Protein AF-A0A395IJW7-F1 (afdb_monomer)

Solvent-accessible surface area (backbone atoms only — not comparable to full-atom values): 10901 Å² total; per-residue (Å²): 138,70,80,66,69,61,53,56,53,55,54,54,53,54,56,61,69,61,67,78,58,66,81,73,59,63,72,60,63,60,72,78,52,79,84,82,63,87,79,91,79,80,79,95,72,86,78,50,79,64,54,60,50,50,53,50,52,55,47,53,53,50,50,61,56,57,64,75,71,71,77,78,90,80,75,77,58,69,68,56,54,52,52,53,51,50,52,52,49,56,52,49,52,55,53,48,57,54,49,53,53,54,51,51,51,52,51,46,54,55,47,52,57,45,65,72,45,45,65,58,55,50,50,56,51,51,56,52,50,52,54,50,50,55,53,48,46,53,52,40,29,74,76,70,72,48,79,83,72,98,57,100,55,96,68,91,72,82,80,90,73,77,90,72,74,92,72,75,85,81,127

Secondary structure (DSSP, 8-state):
--THHHHHHHHHHHHHHTTSSHHHHHHHHTTT-TTSS-----S-----HHHHHHHHHHHHHHHHHHHTT-----S--HHHHHHHHHHHHHHHHHHHHHHHHHHHHHHHHHHHHHHHHHHHHHHHHHHHHHHHHHHHHHHHHHHHSS---SSSSSS----S-----SS----

Structure (mmCIF, N/CA/C/O backbone):
data_AF-A0A395IJW7-F1
#
_entry.id   AF-A0A395IJW7-F1
#
loop_
_atom_site.group_PDB
_atom_site.id
_atom_site.type_symbol
_atom_site.label_atom_id
_atom_site.label_alt_id
_atom_site.label_comp_id
_atom_site.label_asym_id
_atom_site.label_entity_id
_atom_site.label_seq_id
_atom_site.pdbx_PDB_ins_code
_atom_site.Cartn_x
_atom_site.Cartn_y
_atom_site.Cartn_z
_atom_site.occupancy
_atom_site.B_iso_or_equiv
_atom_site.auth_seq_id
_atom_site.auth_comp_id
_atom_site.auth_asym_id
_atom_site.auth_atom_id
_atom_site.pdbx_PDB_model_num
ATOM 1 N N . MET A 1 1 ? 85.205 -10.542 -16.475 1.00 45.94 1 MET A N 1
ATOM 2 C CA . MET A 1 1 ? 85.639 -10.753 -17.871 1.00 45.94 1 MET A CA 1
ATOM 3 C C . MET A 1 1 ? 84.402 -10.518 -18.720 1.00 45.94 1 MET A C 1
ATOM 5 O O . MET A 1 1 ? 83.557 -11.395 -18.815 1.00 45.94 1 MET A O 1
ATOM 9 N N . GLY A 1 2 ? 84.182 -9.244 -19.054 1.00 40.19 2 GLY A N 1
ATOM 10 C CA . GLY A 1 2 ? 82.883 -8.707 -19.466 1.00 40.19 2 GLY A CA 1
ATOM 11 C C . GLY A 1 2 ? 82.567 -8.953 -20.937 1.00 40.19 2 GLY A C 1
ATOM 12 O O . GLY A 1 2 ? 83.459 -9.260 -21.721 1.00 40.19 2 GLY A O 1
ATOM 13 N N . MET A 1 3 ? 81.282 -8.810 -21.255 1.00 43.09 3 MET A N 1
ATOM 14 C CA . MET A 1 3 ? 80.572 -9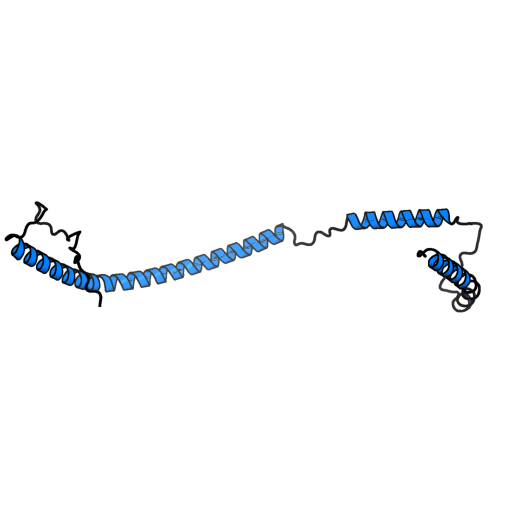.114 -22.504 1.00 43.09 3 MET A CA 1
ATOM 15 C C . MET A 1 3 ? 81.118 -8.496 -23.809 1.00 43.09 3 MET A C 1
ATOM 17 O O . MET A 1 3 ? 80.500 -8.673 -24.845 1.00 43.09 3 MET A O 1
ATOM 21 N N . GLU A 1 4 ? 82.276 -7.840 -23.821 1.00 56.09 4 GLU A N 1
ATOM 22 C CA . GLU A 1 4 ? 82.756 -7.099 -24.999 1.00 56.09 4 GLU A CA 1
ATOM 23 C C . GLU A 1 4 ? 83.453 -7.983 -26.050 1.00 56.09 4 GLU A C 1
ATOM 25 O O . GLU A 1 4 ? 83.425 -7.670 -27.234 1.00 56.09 4 GLU A O 1
ATOM 30 N N . LYS A 1 5 ? 84.015 -9.142 -25.665 1.00 53.66 5 LYS A N 1
ATOM 31 C CA . LYS A 1 5 ? 84.732 -10.024 -26.614 1.00 53.66 5 LYS A CA 1
ATOM 32 C C . LYS A 1 5 ? 83.806 -10.885 -27.489 1.00 53.66 5 LYS A C 1
ATOM 34 O O . LYS A 1 5 ? 84.230 -11.391 -28.523 1.00 53.66 5 LYS A O 1
ATOM 39 N N . TRP A 1 6 ? 82.556 -11.087 -27.071 1.00 48.78 6 TRP A N 1
ATOM 40 C CA . TRP A 1 6 ? 81.591 -11.876 -27.844 1.00 48.78 6 TRP A CA 1
ATOM 41 C C . TRP A 1 6 ? 80.989 -11.069 -28.990 1.00 48.78 6 TRP A C 1
ATOM 43 O O . TRP A 1 6 ? 80.773 -11.624 -30.064 1.00 48.78 6 TRP A O 1
ATOM 53 N N . ASP A 1 7 ? 80.816 -9.764 -28.805 1.00 50.44 7 ASP A N 1
ATOM 54 C CA . ASP A 1 7 ? 80.230 -8.907 -29.831 1.00 50.44 7 ASP A CA 1
ATOM 55 C C . ASP A 1 7 ? 81.183 -8.713 -31.022 1.00 50.44 7 ASP A C 1
ATOM 57 O O . ASP A 1 7 ? 80.739 -8.791 -32.166 1.00 50.44 7 ASP A O 1
ATOM 61 N N . GLU A 1 8 ? 82.500 -8.599 -30.806 1.00 55.16 8 GLU A N 1
ATOM 62 C CA . GLU A 1 8 ? 83.473 -8.504 -31.912 1.00 55.16 8 GLU A CA 1
ATOM 63 C C . GLU A 1 8 ? 83.465 -9.742 -32.827 1.00 55.16 8 GLU A C 1
ATOM 65 O O . GLU A 1 8 ? 83.478 -9.601 -34.048 1.00 55.16 8 GLU A O 1
ATOM 70 N N . ILE A 1 9 ? 83.336 -10.951 -32.267 1.00 59.00 9 ILE A N 1
ATOM 71 C CA . ILE A 1 9 ? 83.298 -12.199 -33.052 1.00 59.00 9 ILE A CA 1
ATOM 72 C C . ILE A 1 9 ? 81.993 -12.306 -33.858 1.00 59.00 9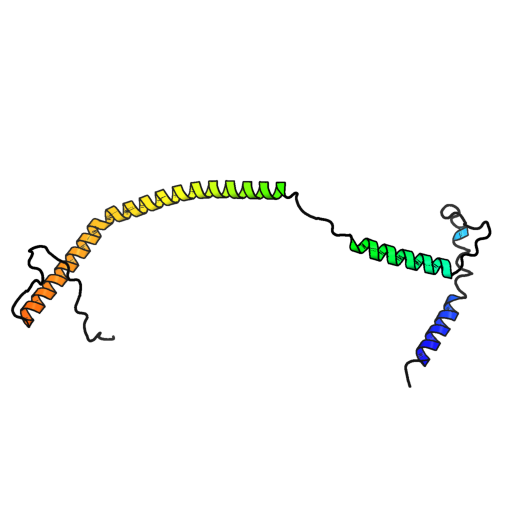 ILE A C 1
ATOM 74 O O . ILE A 1 9 ? 82.009 -12.769 -35.001 1.00 59.00 9 ILE A O 1
ATOM 78 N N . TYR A 1 10 ? 80.861 -11.853 -33.305 1.00 54.00 10 TYR A N 1
ATOM 79 C CA . TYR A 1 10 ? 79.582 -11.848 -34.023 1.00 54.00 10 TYR A CA 1
ATOM 80 C C . TYR A 1 10 ? 79.564 -10.836 -35.175 1.00 54.00 10 TYR A C 1
ATOM 82 O O . TYR A 1 10 ? 79.017 -11.143 -36.237 1.00 54.00 10 TYR A O 1
ATOM 90 N N . TYR A 1 11 ? 80.196 -9.670 -35.020 1.00 49.38 11 TYR A N 1
ATOM 91 C CA . TYR A 1 11 ? 80.284 -8.682 -36.099 1.00 49.38 11 TYR A CA 1
ATOM 92 C C . TYR A 1 11 ? 81.336 -9.040 -37.166 1.00 49.38 11 TYR A C 1
ATOM 94 O O . TYR A 1 11 ? 81.118 -8.768 -38.351 1.00 49.38 11 TYR A O 1
ATOM 102 N N . GLU A 1 12 ? 82.431 -9.717 -36.805 1.00 51.91 12 GLU A N 1
ATOM 103 C CA . GLU A 1 12 ? 83.443 -10.182 -37.768 1.00 51.91 12 GLU A CA 1
ATOM 104 C C . GLU A 1 12 ? 82.942 -11.394 -38.585 1.00 51.91 12 GLU A C 1
ATOM 106 O O . GLU A 1 12 ? 83.092 -11.432 -39.807 1.00 51.91 12 GLU A O 1
ATOM 111 N N . ALA A 1 13 ? 82.211 -12.328 -37.961 1.00 50.44 13 ALA A N 1
ATOM 112 C CA . ALA A 1 13 ? 81.579 -13.450 -38.666 1.00 50.44 13 ALA A CA 1
ATOM 113 C C . ALA A 1 13 ? 80.395 -13.017 -39.559 1.00 50.44 13 ALA A C 1
ATOM 115 O O . ALA A 1 13 ? 80.228 -13.542 -40.664 1.00 50.44 13 ALA A O 1
ATOM 116 N N . ALA A 1 14 ? 79.588 -12.039 -39.123 1.00 51.38 14 ALA A N 1
ATOM 117 C CA . ALA A 1 14 ? 78.459 -11.529 -39.908 1.00 51.38 14 ALA A CA 1
ATOM 118 C C . ALA A 1 14 ? 78.898 -10.672 -41.110 1.00 51.38 14 ALA A C 1
ATOM 120 O O . ALA A 1 14 ? 78.212 -10.656 -42.133 1.00 51.38 14 ALA A O 1
ATOM 121 N N . SER A 1 15 ? 80.045 -9.989 -41.019 1.00 46.41 15 SER A N 1
ATOM 122 C CA . SER A 1 15 ? 80.594 -9.209 -42.137 1.00 46.41 15 SER A CA 1
ATOM 123 C C . SER A 1 15 ? 81.321 -10.072 -43.175 1.00 46.41 15 SER A C 1
ATOM 125 O O . SER A 1 15 ? 81.269 -9.750 -44.362 1.00 46.41 15 SER A O 1
ATOM 127 N N . PHE A 1 16 ? 81.906 -11.209 -42.777 1.00 43.25 16 PHE A N 1
ATOM 128 C CA . PHE A 1 16 ? 82.503 -12.173 -43.710 1.00 43.25 16 PHE A CA 1
ATOM 129 C C . PHE A 1 16 ? 81.444 -12.995 -44.471 1.00 43.25 16 PHE A C 1
ATOM 131 O O . PHE A 1 16 ? 81.564 -13.200 -45.677 1.00 43.25 16 PHE A O 1
ATOM 138 N N . ALA A 1 17 ? 80.347 -13.396 -43.813 1.00 45.62 17 ALA A N 1
ATOM 139 C CA . ALA A 1 17 ? 79.288 -14.197 -44.443 1.00 45.62 17 ALA A CA 1
ATOM 140 C C . ALA A 1 17 ? 78.380 -13.414 -45.418 1.00 45.62 17 ALA A C 1
ATOM 142 O O . ALA A 1 17 ? 77.637 -14.028 -46.189 1.00 45.62 17 ALA A O 1
ATOM 143 N N . TRP A 1 18 ? 78.428 -12.076 -45.411 1.00 41.31 18 TRP A N 1
ATOM 144 C CA . TRP A 1 18 ? 77.542 -11.241 -46.232 1.00 41.31 18 TRP A CA 1
ATOM 145 C C . TRP A 1 18 ? 78.201 -10.635 -47.483 1.00 41.31 18 TRP A C 1
ATOM 147 O O . TRP A 1 18 ? 77.491 -10.090 -48.326 1.00 41.31 18 TRP A O 1
ATOM 157 N N . ASN A 1 19 ? 79.520 -10.768 -47.663 1.00 48.34 19 ASN A N 1
ATOM 158 C CA . ASN A 1 19 ? 80.206 -10.176 -48.820 1.00 48.34 19 ASN A CA 1
ATOM 159 C C . ASN A 1 19 ? 80.393 -11.117 -50.026 1.00 48.34 19 ASN A C 1
ATOM 161 O O . ASN A 1 19 ? 80.472 -10.618 -51.147 1.00 48.34 19 ASN A O 1
ATOM 165 N N . ASP A 1 20 ? 80.351 -12.445 -49.853 1.00 42.88 20 ASP A N 1
ATOM 166 C CA . ASP A 1 20 ? 80.664 -13.380 -50.954 1.00 42.88 20 ASP A CA 1
ATOM 167 C C . ASP A 1 20 ? 79.443 -14.041 -51.628 1.00 42.88 20 ASP A C 1
ATOM 169 O O . ASP A 1 20 ? 79.591 -14.755 -52.618 1.00 42.88 20 ASP A O 1
ATOM 173 N N . THR A 1 21 ? 78.211 -13.791 -51.163 1.00 46.94 21 THR A N 1
ATOM 174 C CA . THR A 1 21 ? 77.002 -14.448 -51.718 1.00 46.94 21 THR A CA 1
ATOM 175 C C . THR A 1 21 ? 76.058 -13.543 -52.514 1.00 46.94 21 THR A C 1
ATOM 177 O O . THR A 1 21 ? 75.181 -14.058 -53.209 1.00 46.94 21 THR A O 1
ATOM 180 N N . GLN A 1 22 ? 76.229 -12.214 -52.504 1.00 43.09 22 GLN A N 1
ATOM 181 C CA . GLN A 1 22 ? 75.316 -11.314 -53.232 1.00 43.09 22 GLN A CA 1
ATOM 182 C C . GLN A 1 22 ? 75.761 -10.916 -54.644 1.00 43.09 22 GLN A C 1
ATOM 184 O O . GLN A 1 22 ? 74.925 -10.465 -55.426 1.00 43.09 22 GLN A O 1
ATOM 189 N N . THR A 1 23 ? 77.015 -11.142 -55.034 1.00 45.34 23 THR A N 1
ATOM 190 C CA . THR A 1 23 ? 77.471 -10.838 -56.404 1.00 45.34 23 THR A CA 1
ATOM 191 C C . THR A 1 23 ? 77.265 -11.993 -57.388 1.00 45.34 23 THR A C 1
ATOM 193 O O . THR A 1 23 ? 77.213 -11.750 -58.590 1.00 45.34 23 THR A O 1
ATOM 196 N N . ALA A 1 24 ? 77.055 -13.229 -56.916 1.00 46.75 24 ALA A N 1
ATOM 197 C CA . ALA A 1 24 ? 76.863 -14.400 -57.783 1.00 46.75 24 ALA A CA 1
ATOM 198 C C . ALA A 1 24 ? 75.392 -14.847 -57.961 1.00 46.75 24 ALA A C 1
ATOM 200 O O . ALA A 1 24 ? 75.092 -15.582 -58.900 1.00 46.75 24 ALA A O 1
ATOM 201 N N . GLY A 1 25 ? 74.464 -14.410 -57.098 1.00 42.12 25 GLY A N 1
ATOM 202 C CA . GLY A 1 25 ? 73.061 -14.868 -57.113 1.00 42.12 25 GLY A CA 1
ATOM 203 C C . GLY A 1 25 ? 72.067 -13.974 -57.867 1.00 42.12 25 GLY A C 1
ATOM 204 O O . GLY A 1 25 ? 70.997 -14.436 -58.262 1.00 42.12 25 GLY A O 1
ATOM 205 N N . PHE A 1 26 ? 72.400 -12.702 -58.099 1.00 42.94 26 PHE A N 1
ATOM 206 C CA . PHE A 1 26 ? 71.486 -11.753 -58.753 1.00 42.94 26 PHE A CA 1
ATOM 207 C C . PHE A 1 26 ? 71.502 -11.824 -60.288 1.00 42.94 26 PHE A C 1
ATOM 209 O O . PHE A 1 26 ? 70.566 -11.351 -60.930 1.00 42.94 26 PHE A O 1
ATOM 216 N N . ASP A 1 27 ? 72.517 -12.459 -60.881 1.00 46.59 27 ASP A N 1
ATOM 217 C CA . ASP A 1 27 ? 72.731 -12.464 -62.337 1.00 46.59 27 ASP A CA 1
ATOM 218 C C . ASP A 1 27 ? 72.090 -13.671 -63.059 1.00 46.59 27 ASP A C 1
ATOM 220 O O . ASP A 1 27 ? 72.070 -13.759 -64.289 1.00 46.59 27 ASP A O 1
ATOM 224 N N . THR A 1 28 ? 71.543 -14.629 -62.299 1.00 50.22 28 THR A N 1
ATOM 225 C CA . THR A 1 28 ? 70.860 -15.818 -62.844 1.00 50.22 28 THR A CA 1
ATOM 226 C C . THR A 1 28 ? 69.345 -15.629 -62.936 1.00 50.22 28 THR A C 1
ATOM 228 O O . THR A 1 28 ? 68.721 -16.097 -63.887 1.00 50.22 28 THR A O 1
ATOM 231 N N . ILE A 1 29 ? 68.744 -14.902 -61.989 1.00 45.69 29 ILE A N 1
ATOM 232 C CA . ILE A 1 29 ? 67.285 -14.701 -61.918 1.00 45.69 29 ILE A CA 1
ATOM 233 C C . ILE A 1 29 ? 66.807 -13.704 -62.989 1.00 45.69 29 ILE A C 1
ATOM 235 O O . ILE A 1 29 ? 65.708 -13.839 -63.527 1.00 45.69 29 ILE A O 1
ATOM 239 N N . THR A 1 30 ? 67.663 -12.764 -63.391 1.00 49.53 30 THR A N 1
ATOM 240 C CA . THR A 1 30 ? 67.385 -11.773 -64.444 1.00 49.53 30 THR A CA 1
ATOM 241 C C . THR A 1 30 ? 67.389 -12.355 -65.863 1.00 49.53 30 THR A C 1
ATOM 243 O O . THR A 1 30 ? 66.818 -11.746 -66.766 1.00 49.53 30 THR A O 1
ATOM 246 N N . LYS A 1 31 ? 67.956 -13.553 -66.080 1.00 50.44 31 LYS A N 1
ATOM 247 C CA . LYS A 1 31 ? 68.002 -14.222 -67.399 1.00 50.44 31 LYS A CA 1
ATOM 248 C C . LYS A 1 31 ? 66.762 -15.065 -67.720 1.00 50.44 31 LYS A C 1
ATOM 250 O O . LYS A 1 31 ? 66.529 -15.363 -68.887 1.00 50.44 31 LYS A O 1
ATOM 255 N N . ILE A 1 32 ? 65.964 -15.441 -66.716 1.00 55.16 32 ILE A N 1
ATOM 256 C CA . ILE A 1 32 ? 64.854 -16.401 -66.879 1.00 55.16 32 ILE A CA 1
ATOM 257 C C . ILE A 1 32 ? 63.507 -15.699 -67.155 1.00 55.16 32 ILE A C 1
ATOM 259 O O . ILE A 1 32 ? 62.649 -16.270 -67.822 1.00 55.16 32 ILE A O 1
ATOM 263 N N . PHE A 1 33 ? 63.324 -14.438 -66.743 1.00 44.44 33 PHE A N 1
ATOM 264 C CA . PHE A 1 33 ? 62.089 -13.677 -66.997 1.00 44.44 33 PHE A CA 1
ATOM 265 C C . PHE A 1 33 ? 62.368 -12.203 -67.349 1.00 44.44 33 PHE A C 1
ATOM 267 O O . PHE A 1 33 ? 62.252 -11.330 -66.489 1.00 44.44 33 PHE A O 1
ATOM 274 N N . PRO A 1 34 ? 62.656 -11.869 -68.621 1.00 45.38 34 PRO A N 1
ATOM 275 C CA . PRO A 1 34 ? 62.990 -10.499 -69.027 1.00 45.38 34 PRO A CA 1
ATOM 276 C C . PRO A 1 34 ? 61.793 -9.526 -69.047 1.00 45.38 34 PRO A C 1
ATOM 278 O O . PRO A 1 34 ? 61.947 -8.375 -69.443 1.00 45.38 34 PRO A O 1
ATOM 281 N N . ARG A 1 35 ? 60.581 -9.956 -68.656 1.00 50.16 35 ARG A N 1
ATOM 282 C CA . ARG A 1 35 ? 59.348 -9.163 -68.829 1.00 50.16 35 ARG A CA 1
ATOM 283 C C . ARG A 1 35 ? 58.798 -8.512 -67.556 1.00 50.16 35 ARG A C 1
ATOM 285 O O . ARG A 1 35 ? 57.860 -7.731 -67.663 1.00 50.16 35 ARG A O 1
ATOM 292 N N . LEU A 1 36 ? 59.335 -8.818 -66.372 1.00 52.84 36 LEU A N 1
ATOM 293 C CA . LEU A 1 36 ? 58.723 -8.400 -65.099 1.00 52.84 36 LEU A CA 1
ATOM 294 C C . LEU A 1 36 ? 59.503 -7.354 -64.291 1.00 52.84 36 LEU A C 1
ATOM 296 O O . LEU A 1 36 ? 58.940 -6.817 -63.344 1.00 52.84 36 LEU A O 1
ATOM 300 N N . TYR A 1 37 ? 60.718 -6.975 -64.697 1.00 47.16 37 TYR A N 1
ATOM 301 C CA . TYR A 1 37 ? 61.442 -5.854 -64.088 1.00 47.16 37 TYR A CA 1
ATOM 302 C C . TYR A 1 37 ? 62.212 -5.081 -65.165 1.00 47.16 37 TYR A C 1
ATOM 304 O O . TYR A 1 37 ? 63.167 -5.627 -65.719 1.00 47.16 37 TYR A O 1
ATOM 312 N N . PRO A 1 38 ? 61.828 -3.837 -65.509 1.00 44.38 38 PRO A N 1
ATOM 313 C CA . PRO A 1 38 ? 62.680 -3.000 -66.339 1.00 44.38 38 PRO A CA 1
ATOM 314 C C . PRO A 1 38 ? 63.987 -2.732 -65.584 1.00 44.38 38 PRO A C 1
ATOM 316 O O . PRO A 1 38 ? 63.983 -2.212 -64.469 1.00 44.38 38 PRO A O 1
ATOM 319 N N . SER A 1 39 ? 65.104 -3.117 -66.197 1.00 46.75 39 SER A N 1
ATOM 320 C CA . SER A 1 39 ? 66.455 -2.825 -65.732 1.00 46.75 39 SER A CA 1
ATOM 321 C C . SER A 1 39 ? 66.649 -1.313 -65.622 1.00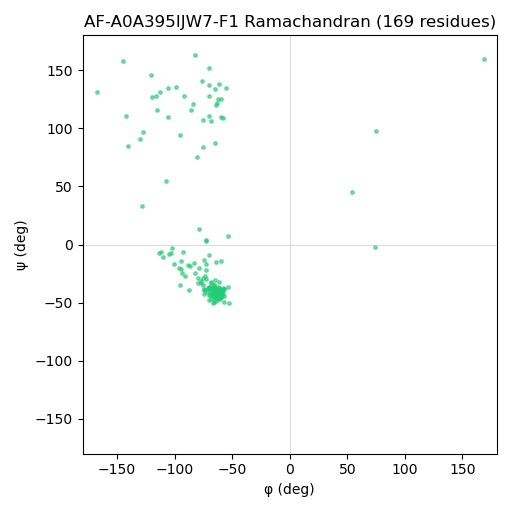 46.75 39 SER A C 1
ATOM 323 O O . SER A 1 39 ? 66.758 -0.619 -66.633 1.00 46.75 39 SER A O 1
ATOM 325 N N . THR A 1 40 ? 66.733 -0.785 -64.404 1.00 50.25 40 THR A N 1
ATOM 326 C CA . THR A 1 40 ? 67.268 0.560 -64.176 1.00 50.25 40 THR A CA 1
ATOM 327 C C . THR A 1 40 ? 68.786 0.494 -64.185 1.00 50.25 40 THR A C 1
ATOM 329 O O . THR A 1 40 ? 69.451 0.565 -63.155 1.00 50.25 40 THR A O 1
ATOM 332 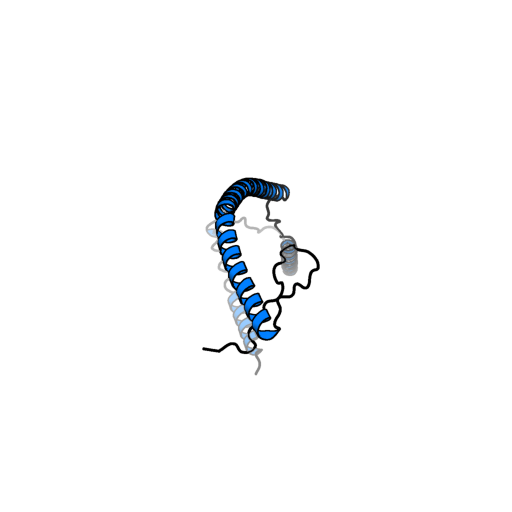N N . THR A 1 41 ? 69.338 0.363 -65.379 1.00 49.44 41 THR A N 1
ATOM 333 C CA . THR A 1 41 ? 70.701 0.781 -65.673 1.00 49.44 41 THR A CA 1
ATOM 334 C C . THR A 1 41 ? 70.622 1.687 -66.880 1.00 49.44 41 THR A C 1
ATOM 336 O O . THR A 1 41 ? 70.561 1.197 -67.995 1.00 49.44 41 THR A O 1
ATOM 339 N N . LEU A 1 42 ? 70.595 3.003 -66.651 1.00 40.94 42 LEU A N 1
ATOM 340 C CA . LEU A 1 42 ? 71.163 4.018 -67.541 1.00 40.94 42 LEU A CA 1
ATOM 341 C C . LEU A 1 42 ? 71.229 5.369 -66.800 1.00 40.94 42 LEU A C 1
ATOM 343 O O . LEU A 1 42 ? 70.245 5.819 -66.225 1.00 40.94 42 LEU A O 1
ATOM 347 N N . ALA A 1 43 ? 72.409 5.992 -66.878 1.00 39.34 43 ALA A N 1
ATOM 348 C CA . ALA A 1 43 ? 72.783 7.339 -66.434 1.00 39.34 43 ALA A CA 1
ATOM 349 C C . ALA A 1 43 ? 72.962 7.591 -64.916 1.00 39.34 43 ALA A C 1
ATOM 351 O O . ALA A 1 43 ? 72.040 7.937 -64.191 1.00 39.34 43 ALA A O 1
ATOM 352 N N . GLY A 1 44 ? 74.224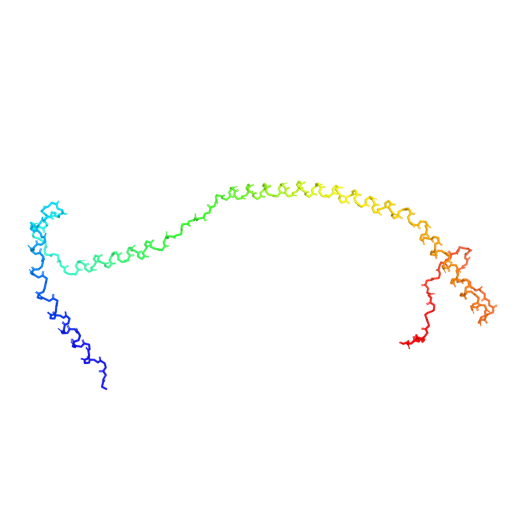 7.538 -64.471 1.00 45.06 44 GLY A N 1
ATOM 353 C CA . GLY A 1 44 ? 74.817 8.616 -63.668 1.00 45.06 44 GLY A CA 1
ATOM 354 C C . GLY A 1 44 ? 74.107 9.072 -62.390 1.00 45.06 44 GLY A C 1
ATOM 355 O O . GLY A 1 44 ? 74.044 10.275 -62.157 1.00 45.06 44 GLY A O 1
ATOM 356 N N . PHE A 1 45 ? 73.638 8.164 -61.534 1.00 51.06 45 PHE A N 1
ATOM 357 C CA . PHE A 1 45 ? 73.133 8.551 -60.214 1.00 51.06 45 PHE A CA 1
ATOM 358 C C . PHE A 1 45 ? 73.766 7.688 -59.119 1.00 51.06 45 PHE A C 1
ATOM 360 O O . PHE A 1 45 ? 73.305 6.597 -58.786 1.00 51.06 45 PHE A O 1
ATOM 367 N N . ARG A 1 46 ? 74.893 8.167 -58.579 1.00 52.03 46 ARG A N 1
ATOM 368 C CA . ARG A 1 46 ? 75.511 7.619 -57.368 1.00 52.03 46 ARG A CA 1
ATOM 369 C C . ARG A 1 46 ? 74.670 8.092 -56.186 1.00 52.03 46 ARG A C 1
ATOM 371 O O . ARG A 1 46 ? 74.996 9.110 -55.588 1.00 52.03 46 ARG A O 1
ATOM 378 N N . ILE A 1 47 ? 73.581 7.385 -55.889 1.00 53.41 47 ILE A N 1
ATOM 379 C CA . ILE A 1 47 ? 72.764 7.706 -54.715 1.00 53.41 47 ILE A CA 1
ATOM 380 C C . ILE A 1 47 ? 73.632 7.477 -53.482 1.00 53.41 47 ILE A C 1
ATOM 382 O O . ILE A 1 47 ? 74.173 6.388 -53.263 1.00 53.41 47 ILE A O 1
ATOM 386 N N . SER A 1 48 ? 73.827 8.537 -52.712 1.00 58.19 48 SER A N 1
ATOM 387 C CA . SER A 1 48 ? 74.629 8.527 -51.499 1.00 58.19 48 SER A CA 1
ATOM 388 C C . SER A 1 48 ? 73.895 7.728 -50.419 1.00 58.19 48 SER A C 1
ATOM 390 O O . SER A 1 48 ? 72.696 7.892 -50.209 1.00 58.19 48 SER A O 1
ATOM 392 N N . SER A 1 49 ? 74.605 6.884 -49.665 1.00 58.41 49 SER A N 1
ATOM 393 C CA . SER A 1 49 ? 74.027 6.123 -48.542 1.00 58.41 49 SER A CA 1
ATOM 394 C C . SER A 1 49 ? 73.424 7.010 -47.438 1.00 58.41 49 SER A C 1
ATOM 396 O O . SER A 1 49 ? 72.665 6.522 -46.600 1.00 58.41 49 SER A O 1
ATOM 398 N N . ARG A 1 50 ? 73.724 8.319 -47.438 1.00 58.69 50 ARG A N 1
ATOM 399 C CA . ARG A 1 50 ? 73.085 9.317 -46.565 1.00 58.69 50 ARG A CA 1
ATOM 400 C C . ARG A 1 50 ? 71.692 9.722 -47.042 1.00 58.69 50 ARG A C 1
ATOM 402 O O . ARG A 1 50 ? 70.844 9.984 -46.199 1.00 58.69 50 ARG A O 1
ATOM 409 N N . GLU A 1 51 ? 71.459 9.743 -48.351 1.00 60.78 51 GLU A N 1
ATOM 410 C CA . GLU A 1 51 ? 70.167 10.106 -48.947 1.00 60.78 51 GLU A CA 1
ATOM 411 C C . GLU A 1 51 ? 69.148 9.002 -48.658 1.00 60.78 51 GLU A C 1
ATOM 413 O O . GLU A 1 51 ? 68.130 9.268 -48.034 1.00 60.78 51 GLU A O 1
ATOM 418 N N . TYR A 1 52 ? 69.515 7.736 -48.889 1.00 60.38 52 TYR A N 1
ATOM 419 C CA . TYR A 1 52 ? 68.671 6.592 -48.519 1.00 60.38 52 TYR A CA 1
ATOM 420 C C . TYR A 1 52 ? 68.297 6.543 -47.027 1.00 60.38 52 TYR A C 1
ATOM 422 O O . TYR A 1 52 ? 67.179 6.163 -46.683 1.00 60.38 52 TYR A O 1
ATOM 430 N N . ARG A 1 53 ? 69.219 6.909 -46.123 1.00 60.69 53 ARG A N 1
ATOM 431 C CA . ARG A 1 53 ? 68.947 6.962 -44.675 1.00 60.69 53 ARG A CA 1
ATOM 432 C C . ARG A 1 53 ? 68.034 8.131 -44.304 1.00 60.69 53 ARG A C 1
ATOM 434 O O . ARG A 1 53 ? 67.128 7.941 -43.501 1.00 60.69 53 ARG A O 1
ATOM 441 N N . ALA A 1 54 ? 68.236 9.301 -44.909 1.00 65.75 54 ALA A N 1
ATOM 442 C CA . ALA A 1 54 ? 67.356 10.451 -44.722 1.00 65.75 54 ALA A CA 1
ATOM 443 C C . ALA A 1 54 ? 65.933 10.144 -45.218 1.00 65.75 54 ALA A C 1
ATOM 445 O O . ALA A 1 54 ? 64.965 10.396 -44.504 1.00 65.75 54 ALA A O 1
ATOM 446 N N . ASP A 1 55 ? 65.810 9.503 -46.380 1.00 67.00 55 ASP A N 1
ATOM 447 C CA . ASP A 1 55 ? 64.527 9.109 -46.963 1.00 67.00 55 ASP A CA 1
ATOM 448 C C . ASP A 1 55 ? 63.804 8.070 -46.096 1.00 67.00 55 ASP A C 1
ATOM 450 O O . ASP A 1 55 ? 62.587 8.152 -45.911 1.00 67.00 55 ASP A O 1
ATOM 454 N N . ALA A 1 56 ? 64.549 7.121 -45.518 1.00 68.31 56 ALA A N 1
ATOM 455 C CA . ALA A 1 56 ? 64.017 6.127 -44.590 1.00 68.31 56 ALA A CA 1
ATOM 456 C C . ALA A 1 56 ? 63.498 6.765 -43.288 1.00 68.31 56 ALA A C 1
ATOM 458 O O . ALA A 1 56 ? 62.388 6.440 -42.863 1.00 68.31 56 ALA A O 1
ATOM 459 N N . GLN A 1 57 ? 64.237 7.715 -42.702 1.00 66.75 57 GLN A N 1
ATOM 460 C CA . GLN A 1 57 ? 63.806 8.462 -41.511 1.00 66.75 57 GLN A CA 1
ATOM 461 C C . GLN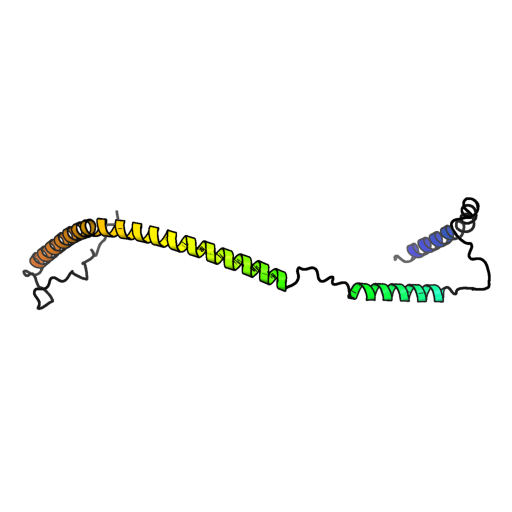 A 1 57 ? 62.530 9.287 -41.783 1.00 66.75 57 GLN A C 1
ATOM 463 O O . GLN A 1 57 ? 61.580 9.274 -41.003 1.00 66.75 57 GLN A O 1
ATOM 468 N N . ILE A 1 58 ? 62.453 9.939 -42.948 1.00 66.06 58 ILE A N 1
ATOM 469 C CA . ILE A 1 58 ? 61.276 10.717 -43.374 1.00 66.06 58 ILE A CA 1
ATOM 470 C C . ILE A 1 58 ? 60.047 9.813 -43.577 1.00 66.06 58 ILE A C 1
ATOM 472 O O . ILE A 1 58 ? 58.906 10.256 -43.410 1.00 66.06 58 ILE A O 1
ATOM 476 N N . GLN A 1 59 ? 60.241 8.548 -43.964 1.00 70.06 59 GLN A N 1
ATOM 477 C CA . GLN A 1 59 ? 59.143 7.586 -44.061 1.00 70.06 59 GLN A CA 1
ATOM 478 C C . GLN A 1 59 ? 58.663 7.110 -42.691 1.00 70.06 59 GLN A C 1
ATOM 480 O O . GLN A 1 59 ? 57.452 7.054 -42.480 1.00 70.06 59 GLN A O 1
ATOM 485 N N . THR A 1 60 ? 59.565 6.822 -41.750 1.00 67.38 60 THR A N 1
ATOM 486 C CA . THR A 1 60 ? 59.169 6.428 -40.389 1.00 67.38 60 THR A CA 1
ATOM 487 C C . THR A 1 60 ? 58.421 7.546 -39.671 1.00 67.38 60 THR A C 1
ATOM 489 O O . THR A 1 60 ? 57.390 7.286 -39.052 1.00 67.38 60 THR A O 1
ATOM 492 N N . ASP A 1 61 ? 58.857 8.796 -39.843 1.00 71.69 61 ASP A N 1
ATOM 493 C CA . ASP A 1 61 ? 58.200 9.963 -39.248 1.00 71.69 61 ASP A CA 1
ATOM 494 C C . ASP A 1 61 ? 56.811 10.206 -39.863 1.00 71.69 61 ASP A C 1
ATOM 496 O O . ASP A 1 61 ? 55.850 10.494 -39.144 1.00 71.69 61 ASP A O 1
ATOM 500 N N . ARG A 1 62 ? 56.662 9.986 -41.181 1.00 69.94 62 ARG A N 1
ATOM 501 C CA . ARG A 1 62 ? 55.360 10.032 -41.873 1.00 69.94 62 ARG A CA 1
ATOM 502 C C . ARG A 1 62 ? 54.396 8.941 -41.416 1.00 69.94 62 ARG A C 1
ATOM 504 O O . ARG A 1 62 ? 53.196 9.197 -41.333 1.00 69.94 62 ARG A O 1
ATOM 511 N N . LEU A 1 63 ? 54.883 7.730 -41.150 1.00 69.94 63 LEU A N 1
ATOM 512 C CA . LEU A 1 63 ? 54.049 6.632 -40.651 1.00 69.94 63 LEU A CA 1
ATOM 513 C C . LEU A 1 63 ? 53.611 6.890 -39.202 1.00 69.94 63 LEU A C 1
ATOM 515 O O . LEU A 1 63 ? 52.423 6.790 -38.904 1.00 69.94 63 LEU A O 1
ATOM 519 N N . ALA A 1 64 ? 54.530 7.348 -38.345 1.00 69.06 64 ALA A N 1
ATOM 520 C CA . ALA A 1 64 ? 54.225 7.748 -36.972 1.00 69.06 64 ALA A CA 1
ATOM 521 C C . ALA A 1 64 ? 53.235 8.924 -36.905 1.00 69.06 64 ALA A C 1
ATOM 523 O O . ALA A 1 64 ? 52.432 9.012 -35.981 1.00 69.06 64 ALA A O 1
ATOM 524 N N . GLU A 1 65 ? 53.257 9.832 -37.884 1.00 69.69 65 GLU A N 1
ATOM 525 C CA . GLU A 1 65 ? 52.265 10.901 -38.006 1.00 69.69 65 GLU A CA 1
ATOM 526 C C . GLU A 1 65 ? 50.897 10.406 -38.487 1.00 69.69 65 GLU A C 1
ATOM 528 O O . GLU A 1 65 ? 49.866 10.852 -37.973 1.00 69.69 65 GLU A O 1
ATOM 533 N N . LYS A 1 66 ? 50.879 9.456 -39.427 1.00 66.81 66 LYS A N 1
ATOM 534 C CA . LYS A 1 66 ? 49.657 8.865 -39.986 1.00 66.81 66 LYS A CA 1
ATOM 535 C C . LYS A 1 66 ? 48.864 8.065 -38.945 1.00 66.81 66 LYS A C 1
ATOM 537 O O . LYS A 1 66 ? 47.634 8.134 -38.949 1.00 66.81 66 LYS A O 1
ATOM 542 N N . ASP A 1 67 ? 49.542 7.390 -38.018 1.00 63.19 67 ASP A N 1
ATOM 543 C CA . ASP A 1 67 ? 48.903 6.607 -36.949 1.00 63.19 67 ASP A CA 1
ATOM 544 C C . ASP A 1 67 ? 48.253 7.481 -35.858 1.00 63.19 67 ASP A C 1
ATOM 546 O O . ASP A 1 67 ? 47.295 7.060 -35.211 1.00 63.19 67 ASP A O 1
ATOM 550 N N . ARG A 1 68 ? 48.672 8.749 -35.702 1.00 61.22 68 ARG A N 1
ATOM 551 C CA . ARG A 1 68 ? 48.094 9.691 -34.714 1.00 61.22 68 ARG A CA 1
ATOM 552 C C . ARG A 1 68 ? 46.667 10.155 -35.036 1.00 61.22 68 ARG A C 1
ATOM 554 O O . ARG A 1 68 ? 46.055 10.845 -34.224 1.00 61.22 68 ARG A O 1
ATOM 561 N N . ARG A 1 69 ? 46.133 9.842 -36.221 1.00 59.69 69 ARG A N 1
ATOM 562 C CA . ARG A 1 69 ? 44.835 10.342 -36.722 1.00 59.69 69 ARG A CA 1
ATOM 563 C C . ARG A 1 69 ? 43.911 9.218 -37.211 1.00 59.69 69 ARG A C 1
ATOM 565 O O . ARG A 1 69 ? 43.140 9.423 -38.144 1.00 59.69 69 ARG A O 1
ATOM 572 N N . MET A 1 70 ? 43.971 8.034 -36.601 1.00 45.09 70 MET A N 1
ATOM 573 C CA . MET A 1 70 ? 43.106 6.898 -36.956 1.00 45.09 70 MET A CA 1
ATOM 574 C C . MET A 1 70 ? 42.026 6.613 -35.905 1.00 45.09 70 MET A C 1
ATOM 576 O O . MET A 1 70 ? 41.882 5.489 -35.436 1.00 45.09 70 MET A O 1
ATOM 580 N N . GLU A 1 71 ? 41.215 7.609 -35.558 1.00 68.12 71 GLU A N 1
ATOM 581 C CA . GLU A 1 71 ? 39.946 7.345 -34.872 1.00 68.12 71 GLU A CA 1
ATOM 582 C C . GLU A 1 71 ? 38.827 7.282 -35.912 1.00 68.12 71 GLU A C 1
ATOM 584 O O . GLU A 1 71 ? 38.268 8.291 -36.340 1.00 68.12 71 GLU A O 1
ATOM 589 N N . ILE A 1 72 ? 38.506 6.071 -36.367 1.00 64.38 72 ILE A N 1
ATOM 590 C CA . ILE A 1 72 ? 37.296 5.853 -37.163 1.00 64.38 72 ILE A CA 1
ATOM 591 C C . ILE A 1 72 ? 36.114 6.031 -36.205 1.00 64.38 72 ILE A C 1
ATOM 593 O O . ILE A 1 72 ? 35.906 5.186 -35.335 1.00 64.38 72 ILE A O 1
ATOM 597 N N . ALA A 1 73 ? 35.330 7.100 -36.365 1.00 68.25 73 ALA A N 1
ATOM 598 C CA . ALA A 1 73 ? 34.081 7.298 -35.631 1.00 68.25 73 ALA A CA 1
ATOM 599 C C . ALA A 1 73 ? 33.067 6.210 -36.034 1.00 68.25 73 ALA A C 1
ATOM 601 O O . ALA A 1 73 ? 32.296 6.355 -36.982 1.00 68.25 73 ALA A O 1
ATOM 602 N N . ARG A 1 74 ? 33.118 5.067 -35.346 1.00 75.00 74 ARG A N 1
ATOM 603 C CA . ARG A 1 74 ? 32.196 3.942 -35.529 1.00 75.00 74 ARG A CA 1
ATOM 604 C C . ARG A 1 74 ? 30.938 4.210 -34.704 1.00 75.00 74 ARG A C 1
ATOM 606 O O . ARG A 1 74 ? 31.020 4.356 -33.490 1.00 75.00 74 ARG A O 1
ATOM 613 N N . GLY A 1 75 ? 29.775 4.259 -35.351 1.00 81.88 75 GLY A N 1
ATOM 614 C CA . GLY A 1 75 ? 28.492 4.430 -34.670 1.00 81.88 75 GLY A CA 1
ATOM 615 C C . GLY A 1 75 ? 27.338 4.727 -35.624 1.00 81.88 75 GLY A C 1
ATOM 616 O O . GLY A 1 75 ? 27.539 5.166 -36.756 1.00 81.88 75 GLY A O 1
ATOM 617 N N . PHE A 1 76 ? 26.111 4.484 -35.165 1.00 85.69 76 PHE A N 1
ATOM 618 C CA . PHE A 1 76 ? 24.916 4.941 -35.871 1.00 85.69 76 PHE A CA 1
ATOM 619 C C . PHE A 1 76 ? 24.804 6.466 -35.781 1.00 85.69 76 PHE A C 1
ATOM 621 O O . PHE A 1 76 ? 25.247 7.080 -34.809 1.00 85.69 76 PHE A O 1
ATOM 628 N N . ARG A 1 77 ? 24.178 7.092 -36.784 1.00 89.88 77 ARG A N 1
ATOM 629 C CA . ARG A 1 77 ? 23.900 8.537 -36.758 1.00 89.88 77 ARG A CA 1
ATOM 630 C C . ARG A 1 77 ? 23.111 8.871 -35.476 1.00 89.88 77 ARG A C 1
ATOM 632 O O . ARG A 1 77 ? 22.134 8.169 -35.208 1.00 89.88 77 ARG A O 1
ATOM 639 N N . PRO A 1 78 ? 23.448 9.939 -34.724 1.00 90.12 78 PRO A N 1
ATOM 640 C CA . PRO A 1 78 ? 22.780 10.257 -33.455 1.00 90.12 78 PRO A CA 1
ATOM 641 C C . PRO A 1 78 ? 21.254 10.353 -33.571 1.00 90.12 78 PRO A C 1
ATOM 643 O O . PRO A 1 78 ? 20.526 9.886 -32.700 1.00 90.12 78 PRO A O 1
ATOM 646 N N . SER A 1 79 ? 20.756 10.874 -34.694 1.00 94.12 79 SER A N 1
ATOM 647 C CA . SER A 1 79 ? 19.321 10.947 -34.976 1.00 94.12 79 SER A CA 1
ATOM 648 C C . SER A 1 79 ? 18.641 9.574 -35.040 1.00 94.12 79 SER A C 1
ATOM 650 O O . SER A 1 79 ? 17.518 9.427 -34.571 1.00 94.12 79 SER A O 1
ATOM 652 N N . VAL A 1 80 ? 19.316 8.556 -35.580 1.00 94.62 80 VAL A N 1
ATOM 653 C CA . VAL A 1 80 ? 18.785 7.187 -35.676 1.00 94.62 80 VAL A CA 1
ATOM 654 C C . VAL A 1 80 ? 18.685 6.559 -34.289 1.00 94.62 80 VAL A C 1
ATOM 656 O O . VAL A 1 80 ? 17.685 5.919 -33.978 1.00 94.62 80 VAL A O 1
ATOM 659 N N . VAL A 1 81 ? 19.679 6.797 -33.430 1.00 94.88 81 VAL A N 1
ATOM 660 C CA . VAL A 1 81 ? 19.666 6.317 -32.040 1.00 94.88 81 VAL A CA 1
ATOM 661 C C . VAL A 1 81 ? 18.528 6.967 -31.251 1.00 94.88 81 VAL A C 1
ATOM 663 O O . VAL A 1 81 ? 17.807 6.275 -30.535 1.00 94.88 81 VAL A O 1
ATOM 666 N N . LEU A 1 82 ? 18.313 8.275 -31.423 1.00 95.81 82 LEU A N 1
ATOM 667 C CA . LEU A 1 82 ? 17.212 8.990 -30.773 1.00 95.81 82 LEU A CA 1
ATOM 668 C C . LEU A 1 82 ? 15.840 8.487 -31.231 1.00 95.81 82 LEU A C 1
ATOM 670 O O . LEU A 1 82 ? 14.960 8.296 -30.396 1.00 95.81 82 LEU A O 1
ATOM 674 N N . LEU A 1 83 ? 15.659 8.218 -32.527 1.00 96.56 83 LEU A N 1
ATOM 675 C CA . LEU A 1 83 ? 14.407 7.653 -33.036 1.00 96.56 83 LEU A CA 1
ATOM 676 C C . LEU A 1 83 ? 14.167 6.227 -32.535 1.00 96.56 83 LEU A C 1
ATOM 678 O O . LEU A 1 83 ? 13.048 5.904 -32.143 1.00 96.56 83 LEU A O 1
ATOM 682 N N . ALA A 1 84 ? 15.204 5.388 -32.499 1.00 95.88 84 ALA A N 1
ATOM 683 C CA . ALA A 1 84 ? 15.097 4.041 -31.948 1.00 95.88 84 ALA A CA 1
ATOM 684 C C . ALA A 1 84 ? 14.702 4.082 -30.464 1.00 95.88 84 ALA A C 1
ATOM 686 O O . ALA A 1 84 ? 13.777 3.386 -30.049 1.00 95.88 84 ALA A O 1
ATOM 687 N N . MET A 1 85 ? 15.345 4.952 -29.679 1.00 96.62 85 MET A N 1
ATOM 688 C CA . MET A 1 85 ? 15.025 5.136 -28.265 1.00 96.62 85 MET A CA 1
ATOM 689 C C . MET A 1 85 ? 13.598 5.658 -28.069 1.00 96.62 85 MET A C 1
ATOM 691 O O . MET A 1 85 ? 12.853 5.117 -27.255 1.00 96.62 85 MET A O 1
ATOM 695 N N . ALA A 1 86 ? 13.189 6.667 -28.842 1.00 96.94 86 ALA A N 1
ATOM 696 C CA . ALA A 1 86 ? 11.828 7.188 -28.802 1.00 96.94 86 ALA A CA 1
ATOM 697 C C . ALA A 1 86 ? 10.802 6.092 -29.130 1.00 96.94 86 ALA A C 1
ATOM 699 O O . ALA A 1 86 ? 9.825 5.943 -28.403 1.00 96.94 86 ALA A O 1
ATOM 700 N N . GLY A 1 87 ? 11.062 5.263 -30.146 1.00 97.75 87 GLY A N 1
ATOM 701 C CA . GLY A 1 87 ? 10.208 4.127 -30.498 1.00 97.75 87 GLY A CA 1
ATOM 702 C C . GLY A 1 87 ? 10.074 3.103 -29.368 1.00 97.75 87 GLY A C 1
ATOM 703 O O . GLY A 1 87 ? 8.961 2.686 -29.044 1.00 97.75 87 GLY A O 1
ATOM 704 N N . VAL A 1 88 ? 11.187 2.747 -28.716 1.00 97.62 88 VAL A N 1
ATOM 705 C CA . VAL A 1 88 ? 11.185 1.843 -27.553 1.00 97.62 88 VAL A CA 1
ATOM 706 C C . VAL A 1 88 ? 10.382 2.440 -26.399 1.00 97.62 88 VAL A C 1
ATOM 708 O O . VAL A 1 88 ? 9.548 1.747 -25.816 1.00 97.62 88 VAL A O 1
ATOM 711 N N . MET A 1 89 ? 10.575 3.725 -26.093 1.00 97.38 89 MET A N 1
ATOM 712 C CA . MET A 1 89 ? 9.842 4.399 -25.020 1.00 97.38 89 MET A CA 1
ATOM 713 C C . MET A 1 89 ? 8.345 4.461 -25.316 1.00 97.38 89 MET A C 1
ATOM 715 O O . MET A 1 89 ? 7.543 4.065 -24.473 1.00 97.38 89 MET A O 1
ATOM 719 N N . THR A 1 90 ? 7.945 4.882 -26.518 1.00 97.56 90 THR A N 1
ATOM 720 C CA . THR A 1 90 ? 6.532 4.927 -26.919 1.00 97.56 90 THR A CA 1
ATOM 721 C C . THR A 1 90 ? 5.879 3.546 -26.828 1.00 97.56 90 THR A C 1
ATOM 723 O O . THR A 1 90 ? 4.769 3.427 -26.305 1.00 97.56 90 THR A O 1
ATOM 726 N N . TYR A 1 91 ? 6.571 2.488 -27.261 1.00 97.50 91 TYR A N 1
ATOM 727 C CA . TYR A 1 91 ? 6.078 1.119 -27.108 1.00 97.50 91 TYR A CA 1
ATOM 728 C C . TYR A 1 91 ? 5.972 0.694 -25.633 1.00 97.50 91 TYR A C 1
ATOM 730 O O . TYR A 1 91 ? 4.968 0.102 -25.226 1.00 97.50 91 TYR A O 1
ATOM 738 N N . GLY A 1 92 ? 6.965 1.048 -24.812 1.00 97.75 92 GLY A N 1
ATOM 739 C CA . GLY A 1 92 ? 6.948 0.823 -23.368 1.00 97.75 92 GLY A CA 1
ATOM 740 C C . GLY A 1 92 ? 5.737 1.473 -22.698 1.00 97.75 92 GLY A C 1
ATOM 741 O O . GLY A 1 92 ? 4.982 0.797 -21.998 1.00 97.75 92 GLY A O 1
ATOM 742 N N . PHE A 1 93 ? 5.479 2.751 -22.985 1.00 96.62 93 PHE A N 1
ATOM 743 C CA . PHE A 1 93 ? 4.315 3.475 -22.466 1.00 96.62 93 PHE A CA 1
ATOM 744 C C . PHE A 1 93 ? 2.986 2.849 -22.905 1.00 96.62 93 PHE A C 1
ATOM 746 O O . PHE A 1 93 ? 2.064 2.734 -22.093 1.00 96.62 93 PHE A O 1
ATOM 753 N N . TRP A 1 94 ? 2.884 2.371 -24.148 1.00 96.69 94 TRP A N 1
ATOM 754 C CA . TRP A 1 94 ? 1.696 1.653 -24.614 1.00 96.69 94 TRP A CA 1
ATOM 755 C C . TRP A 1 94 ? 1.457 0.347 -23.841 1.00 96.69 94 TRP A C 1
ATOM 757 O O . TRP A 1 94 ? 0.325 0.060 -23.437 1.00 96.69 94 TRP A O 1
ATOM 767 N N . LYS A 1 95 ? 2.513 -0.437 -23.581 1.00 96.88 95 LYS A N 1
ATOM 768 C CA . LYS A 1 95 ? 2.405 -1.689 -22.816 1.00 96.88 95 LYS A CA 1
ATOM 769 C C . LYS A 1 95 ? 2.052 -1.433 -21.347 1.00 96.88 95 LYS A C 1
ATOM 771 O O . LYS A 1 95 ? 1.205 -2.145 -20.808 1.00 96.88 95 LYS A O 1
ATOM 776 N N . VAL A 1 96 ? 2.631 -0.402 -20.728 1.00 97.31 96 VAL A N 1
ATOM 777 C CA . VAL A 1 96 ? 2.298 0.023 -19.356 1.00 97.31 96 VAL A CA 1
ATOM 778 C C . VAL A 1 96 ? 0.838 0.464 -19.258 1.00 97.31 96 VAL A C 1
ATOM 780 O O . VAL A 1 96 ? 0.134 0.023 -18.354 1.00 97.31 96 VAL A O 1
ATOM 783 N N . GLY A 1 97 ? 0.339 1.250 -20.217 1.00 96.06 97 GLY A N 1
ATOM 784 C CA . GLY A 1 97 ? -1.065 1.671 -20.242 1.00 96.06 97 GLY A CA 1
ATOM 785 C C . GLY A 1 97 ? -2.047 0.495 -20.281 1.00 96.06 97 GLY A C 1
ATOM 786 O O . GLY A 1 97 ? -3.079 0.529 -19.612 1.00 96.06 97 GLY A O 1
ATOM 787 N N . LYS A 1 98 ? -1.710 -0.584 -21.004 1.00 95.94 98 LYS A N 1
ATOM 788 C CA . LYS A 1 98 ? -2.483 -1.836 -20.959 1.00 95.94 98 LYS A CA 1
ATOM 789 C C . LYS A 1 98 ? -2.417 -2.506 -19.583 1.00 95.94 98 LYS A C 1
ATOM 791 O O . LYS A 1 98 ? -3.463 -2.849 -19.042 1.00 95.94 98 LYS A O 1
ATOM 796 N N . GLY A 1 99 ? -1.225 -2.613 -18.994 1.00 97.38 99 GLY A N 1
ATOM 797 C CA . GLY A 1 99 ? -1.037 -3.214 -17.669 1.00 97.38 99 GLY A CA 1
ATOM 798 C C . GLY A 1 99 ? -1.769 -2.475 -16.542 1.00 97.38 99 GLY A C 1
ATOM 799 O O . GLY A 1 99 ? -2.345 -3.113 -15.668 1.00 97.38 99 GLY A O 1
ATOM 800 N N . ILE A 1 100 ? -1.834 -1.139 -16.584 1.00 97.50 100 ILE A N 1
ATOM 801 C CA . ILE A 1 100 ? -2.574 -0.336 -15.590 1.00 97.50 100 ILE A CA 1
ATOM 802 C C . ILE A 1 100 ? -4.067 -0.685 -15.596 1.00 97.50 100 ILE A C 1
ATOM 804 O O . ILE A 1 100 ? -4.697 -0.756 -14.543 1.00 97.50 100 ILE A O 1
ATOM 808 N N . ARG A 1 101 ? -4.647 -0.938 -16.774 1.00 96.44 101 ARG A N 1
ATOM 809 C CA . ARG A 1 101 ? -6.059 -1.330 -16.881 1.00 96.44 101 ARG A CA 1
ATOM 810 C C . ARG A 1 101 ? -6.303 -2.688 -16.231 1.00 96.44 101 ARG A C 1
ATOM 812 O O . ARG A 1 101 ? -7.251 -2.817 -15.468 1.00 96.44 101 ARG A O 1
ATOM 819 N N . GLU A 1 102 ? -5.425 -3.655 -16.482 1.00 96.75 102 GLU A N 1
ATOM 820 C CA . GLU A 1 102 ? -5.484 -4.982 -15.855 1.00 96.75 102 GLU A CA 1
ATOM 821 C C . GLU A 1 102 ? -5.336 -4.884 -14.327 1.00 96.75 102 GLU A C 1
ATOM 823 O O . GLU A 1 102 ? -6.134 -5.457 -13.589 1.00 96.75 102 GLU A O 1
ATOM 828 N N . GLN A 1 103 ? -4.385 -4.084 -13.830 1.00 97.56 103 GLN A N 1
ATOM 829 C CA . GLN A 1 103 ? -4.21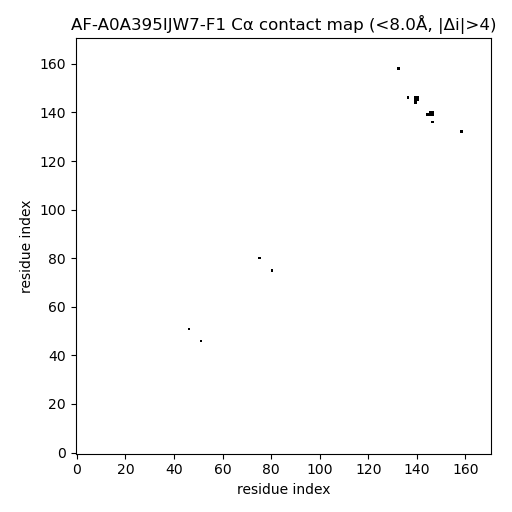0 -3.853 -12.391 1.00 97.56 103 GLN A CA 1
ATOM 830 C C . GLN A 1 103 ? -5.429 -3.196 -11.737 1.00 97.56 103 GLN A C 1
ATOM 832 O O . GLN A 1 103 ? -5.765 -3.538 -10.604 1.00 97.56 103 GLN A O 1
ATOM 837 N N . ASN A 1 104 ? -6.110 -2.284 -12.432 1.00 97.56 104 ASN A N 1
ATOM 838 C CA . ASN A 1 104 ? -7.318 -1.644 -11.917 1.00 97.56 104 ASN A CA 1
ATOM 839 C C . ASN A 1 104 ? -8.489 -2.625 -11.798 1.00 97.56 104 ASN A C 1
ATOM 841 O O . ASN A 1 104 ? -9.236 -2.555 -10.821 1.00 97.56 104 ASN A O 1
ATOM 845 N N . GLU A 1 105 ? -8.646 -3.544 -12.753 1.00 97.12 105 GLU A N 1
ATOM 846 C CA . GLU A 1 105 ? -9.664 -4.595 -12.659 1.00 97.12 105 GLU A CA 1
ATOM 847 C C . GLU A 1 105 ? -9.330 -5.580 -11.525 1.00 97.12 105 GLU A C 1
ATOM 849 O O . GLU A 1 105 ? -10.184 -5.841 -10.682 1.00 97.12 105 GLU A O 1
ATOM 854 N N . LEU A 1 106 ? -8.067 -5.997 -11.377 1.00 97.31 106 LEU A N 1
ATOM 855 C CA . LEU A 1 106 ? -7.630 -6.824 -10.238 1.00 97.31 106 LEU A CA 1
ATOM 856 C C . LEU A 1 106 ? -7.829 -6.121 -8.885 1.00 97.31 106 LEU A C 1
ATOM 858 O O . LEU A 1 106 ? -8.244 -6.733 -7.899 1.00 97.31 106 LEU A O 1
ATOM 862 N N . ALA A 1 107 ? -7.550 -4.818 -8.810 1.00 97.62 107 ALA A N 1
ATOM 863 C CA . ALA A 1 107 ? -7.796 -4.023 -7.612 1.00 97.62 107 ALA A CA 1
ATOM 864 C C . ALA A 1 107 ? -9.296 -3.912 -7.308 1.00 97.62 107 ALA A C 1
ATOM 866 O O . ALA A 1 107 ? -9.682 -3.930 -6.136 1.00 97.62 107 ALA A O 1
ATOM 867 N N . ARG A 1 108 ? -10.145 -3.848 -8.342 1.00 98.06 108 ARG A N 1
ATOM 868 C CA . ARG A 1 108 ? -11.601 -3.881 -8.197 1.00 98.06 108 ARG A CA 1
ATOM 869 C C . ARG A 1 108 ? -12.057 -5.232 -7.666 1.00 98.06 108 ARG A C 1
ATOM 871 O O . ARG A 1 108 ? -12.766 -5.243 -6.670 1.00 98.06 108 ARG A O 1
ATOM 878 N N . GLU A 1 109 ? -11.610 -6.342 -8.242 1.00 97.69 109 GLU A N 1
ATOM 879 C CA . GLU A 1 109 ? -11.924 -7.693 -7.753 1.00 97.69 109 GLU A CA 1
ATOM 880 C C . GLU A 1 109 ? -11.490 -7.882 -6.294 1.00 97.69 109 GLU A C 1
ATOM 882 O O . GLU A 1 109 ? -12.267 -8.354 -5.463 1.00 97.69 109 GLU A O 1
ATOM 887 N N . LYS A 1 110 ? -10.283 -7.421 -5.942 1.00 96.69 110 LYS A N 1
ATOM 888 C CA . LYS A 1 110 ? -9.782 -7.416 -4.560 1.00 96.69 110 LYS A CA 1
ATOM 889 C C . LYS A 1 110 ? -10.628 -6.547 -3.625 1.00 96.69 110 LYS A C 1
ATOM 891 O O . LYS A 1 110 ? -10.824 -6.893 -2.461 1.00 96.69 110 LYS A O 1
ATOM 896 N N . MET A 1 111 ? -11.097 -5.393 -4.094 1.00 97.94 111 MET A N 1
ATOM 897 C CA . MET A 1 111 ? -11.964 -4.528 -3.296 1.00 97.94 111 MET A CA 1
ATOM 898 C C . MET A 1 111 ? -13.340 -5.164 -3.105 1.00 97.94 111 MET A C 1
ATOM 900 O O . MET A 1 111 ? -13.859 -5.180 -1.992 1.00 97.94 111 MET A O 1
ATOM 904 N N . TRP A 1 112 ? -13.904 -5.733 -4.168 1.00 98.00 112 TRP A N 1
ATOM 905 C CA . TRP A 1 112 ? -15.177 -6.439 -4.130 1.00 98.00 112 TRP A CA 1
ATOM 906 C C . TRP A 1 112 ? -15.114 -7.630 -3.178 1.00 98.00 112 TRP A C 1
ATOM 908 O O . TRP A 1 112 ? -15.985 -7.740 -2.318 1.00 98.00 112 TRP A O 1
ATOM 918 N N . SER A 1 113 ? -14.069 -8.459 -3.234 1.00 95.75 113 SER A N 1
ATOM 919 C CA . SER A 1 113 ? -13.905 -9.563 -2.279 1.00 95.75 113 SER A CA 1
ATOM 920 C C . SER A 1 113 ? -13.840 -9.059 -0.836 1.00 95.75 113 SER A C 1
ATOM 922 O O . SER A 1 113 ? -14.496 -9.611 0.044 1.00 95.75 113 SER A O 1
ATOM 924 N N . ARG A 1 114 ? -13.145 -7.944 -0.589 1.00 96.69 114 ARG A N 1
ATOM 925 C CA . ARG A 1 114 ? -13.097 -7.320 0.736 1.00 96.69 114 ARG A CA 1
ATOM 926 C C . ARG A 1 114 ? -14.464 -6.802 1.200 1.00 96.69 114 ARG A C 1
ATOM 928 O O . ARG A 1 114 ? -14.817 -7.064 2.342 1.00 96.69 114 ARG A O 1
ATOM 935 N N . ILE A 1 115 ? -15.238 -6.108 0.363 1.00 97.12 115 ILE A N 1
ATOM 936 C CA . ILE A 1 115 ? -16.571 -5.582 0.732 1.00 97.12 115 ILE A CA 1
ATOM 937 C C . ILE A 1 115 ? -17.501 -6.706 1.207 1.00 97.12 115 ILE A C 1
ATOM 939 O O . ILE A 1 115 ? -18.230 -6.521 2.175 1.00 97.12 115 ILE A O 1
ATOM 943 N N . HIS A 1 116 ? -17.430 -7.880 0.579 1.00 96.50 116 HIS A N 1
ATOM 944 C CA . HIS A 1 116 ? -18.256 -9.029 0.959 1.00 96.50 116 HIS A CA 1
ATOM 945 C C . HIS A 1 116 ? -17.798 -9.693 2.266 1.00 96.50 116 HIS A C 1
ATOM 947 O O . HIS A 1 116 ? -18.612 -10.281 2.971 1.00 96.50 116 HIS A O 1
ATOM 953 N N . LEU A 1 117 ? -16.513 -9.585 2.612 1.00 96.94 117 LEU A N 1
ATOM 954 C CA . LEU A 1 117 ? -15.949 -10.182 3.826 1.00 96.94 117 LEU A CA 1
ATOM 955 C C . LEU A 1 117 ? -15.980 -9.242 5.038 1.00 96.94 117 LEU A C 1
ATOM 957 O O . LEU A 1 117 ? -16.026 -9.721 6.169 1.00 96.94 117 LEU A O 1
ATOM 961 N N . ILE A 1 118 ? -15.966 -7.919 4.828 1.00 97.50 118 ILE A N 1
ATOM 962 C CA . ILE A 1 118 ? -15.949 -6.922 5.912 1.00 97.50 118 ILE A CA 1
ATOM 963 C C . ILE A 1 118 ? -17.074 -7.156 6.930 1.00 97.50 118 ILE A C 1
ATOM 965 O O . ILE A 1 118 ? -16.749 -7.228 8.110 1.00 97.50 118 ILE A O 1
ATOM 969 N N . PRO A 1 119 ? -18.356 -7.323 6.544 1.00 97.12 119 PRO A N 1
ATOM 970 C CA . PRO A 1 119 ? -19.429 -7.470 7.524 1.00 97.12 119 PRO A CA 1
ATOM 971 C C . PRO A 1 119 ? -19.229 -8.669 8.454 1.00 97.12 119 PRO A C 1
ATOM 973 O O . PRO A 1 119 ? -19.461 -8.554 9.654 1.00 97.12 119 PRO A O 1
ATOM 976 N N . LEU A 1 120 ? -18.742 -9.792 7.918 1.00 96.62 120 LEU A N 1
ATOM 977 C CA . LEU A 1 120 ? -18.459 -10.997 8.695 1.00 96.62 120 LEU A CA 1
ATOM 978 C C . LEU A 1 120 ? -17.302 -10.760 9.675 1.00 96.62 120 LEU A C 1
ATOM 980 O O . LEU A 1 120 ? -17.457 -10.986 10.871 1.00 96.62 120 LEU A O 1
ATOM 984 N N . LEU A 1 121 ? -16.176 -10.224 9.195 1.00 96.62 121 LEU A N 1
ATOM 985 C CA . LEU A 1 121 ? -14.999 -9.962 10.035 1.00 96.62 121 LEU A CA 1
ATOM 986 C C . LEU A 1 121 ? -15.271 -8.894 11.100 1.00 96.62 121 LEU A C 1
ATOM 988 O O . LEU A 1 121 ? -14.783 -8.986 12.228 1.00 96.62 121 LEU A O 1
ATOM 992 N N . THR A 1 122 ? -16.053 -7.872 10.755 1.00 96.56 122 THR A N 1
ATOM 993 C CA . THR A 1 122 ? -16.483 -6.839 11.697 1.00 96.56 122 THR A CA 1
ATOM 994 C C . THR A 1 122 ? -17.409 -7.428 12.756 1.00 96.56 122 THR A C 1
ATOM 996 O O . THR A 1 122 ? -17.210 -7.124 13.926 1.00 96.56 122 THR A O 1
ATOM 999 N N . ALA A 1 123 ? -18.346 -8.310 12.396 1.00 96.88 123 ALA A N 1
ATOM 1000 C CA . ALA A 1 123 ? -19.213 -8.982 13.365 1.00 96.88 123 ALA A CA 1
ATOM 1001 C C . ALA A 1 123 ? -18.432 -9.906 14.316 1.00 96.88 123 ALA A C 1
ATOM 1003 O O . ALA A 1 123 ? -18.683 -9.915 15.522 1.00 96.88 123 ALA A O 1
ATOM 1004 N N . GLU A 1 124 ? -17.455 -10.654 13.800 1.00 96.88 124 GLU A N 1
ATOM 1005 C CA . GLU A 1 124 ? -16.567 -11.483 14.624 1.00 96.88 124 GLU A CA 1
ATOM 1006 C C . GLU A 1 124 ? -15.732 -10.632 15.589 1.00 96.88 124 GLU A C 1
ATOM 1008 O O . GLU A 1 124 ? -15.643 -10.939 16.781 1.00 96.88 124 GLU A O 1
ATOM 1013 N N . THR A 1 125 ? -15.172 -9.526 15.091 1.00 94.88 125 THR A N 1
ATOM 1014 C CA . THR A 1 125 ? -14.387 -8.590 15.904 1.00 94.88 125 THR A CA 1
ATOM 1015 C C . THR A 1 125 ? -15.251 -7.936 16.981 1.00 94.88 125 THR A C 1
ATOM 1017 O O . THR A 1 125 ? -14.838 -7.878 18.136 1.00 94.88 125 THR A O 1
ATOM 1020 N N . ASP A 1 126 ? -16.454 -7.472 16.638 1.00 95.69 126 ASP A N 1
ATOM 1021 C CA . ASP A 1 126 ? -17.372 -6.826 17.580 1.00 95.69 126 ASP A CA 1
ATOM 1022 C C . ASP A 1 126 ? -17.789 -7.786 18.708 1.00 95.69 126 ASP A C 1
ATOM 1024 O O . ASP A 1 126 ? -17.725 -7.430 19.887 1.00 95.69 126 ASP A O 1
ATOM 1028 N N . ARG A 1 127 ? -18.071 -9.058 18.384 1.00 95.50 127 ARG A N 1
ATOM 1029 C CA . ARG A 1 127 ? -18.373 -10.094 19.387 1.00 95.50 127 ARG A CA 1
ATOM 1030 C C . ARG A 1 127 ? -17.218 -10.320 20.367 1.00 95.50 127 ARG A C 1
ATOM 1032 O O . ARG A 1 127 ? -17.456 -10.449 21.570 1.00 95.50 127 ARG A O 1
ATOM 1039 N N . ASP A 1 128 ? -15.977 -10.388 19.884 1.00 93.88 128 ASP A N 1
ATOM 1040 C CA . ASP A 1 128 ? -14.816 -10.567 20.765 1.00 93.88 128 ASP A CA 1
ATOM 1041 C C . ASP A 1 128 ? -14.528 -9.315 21.607 1.00 93.88 128 ASP A C 1
ATOM 1043 O O . ASP A 1 128 ? -14.195 -9.423 22.790 1.00 93.88 128 ASP A O 1
ATOM 1047 N N . LEU A 1 129 ? -14.711 -8.121 21.040 1.00 91.38 129 LEU A 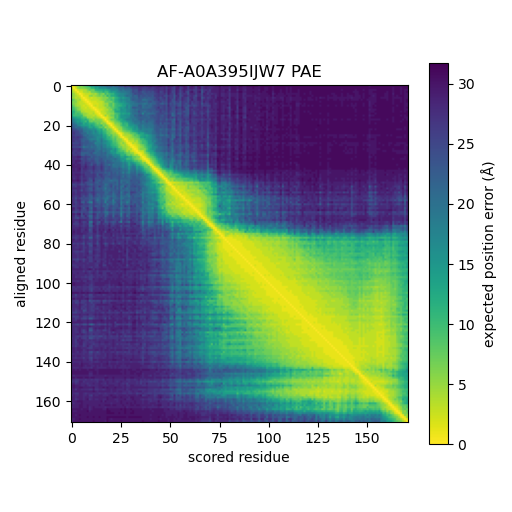N 1
ATOM 1048 C CA . LEU A 1 129 ? -14.544 -6.863 21.768 1.00 91.38 129 LEU A CA 1
ATOM 1049 C C . LEU A 1 129 ? -15.539 -6.740 22.925 1.00 91.38 129 LEU A C 1
ATOM 1051 O O . LEU A 1 129 ? -15.121 -6.436 24.042 1.00 91.38 129 LEU A O 1
ATOM 1055 N N . VAL A 1 130 ? -16.821 -7.034 22.692 1.00 92.62 130 VAL A N 1
ATOM 1056 C CA . VAL A 1 130 ? -17.853 -7.028 23.743 1.00 92.62 130 VAL A CA 1
ATOM 1057 C C . VAL A 1 130 ? -17.507 -8.022 24.853 1.00 92.62 130 VAL A C 1
ATOM 1059 O O . VAL A 1 130 ? -17.595 -7.689 26.036 1.00 92.62 130 VAL A O 1
ATOM 1062 N N . ARG A 1 131 ? -17.028 -9.220 24.492 1.00 92.38 131 ARG A N 1
ATOM 1063 C CA . ARG A 1 131 ? -16.607 -10.244 25.461 1.00 92.38 131 ARG A CA 1
ATOM 1064 C C . ARG A 1 131 ? -15.477 -9.754 26.368 1.00 92.38 131 ARG A C 1
ATOM 1066 O O . ARG A 1 131 ? -15.531 -9.982 27.575 1.00 92.38 131 ARG A O 1
ATOM 1073 N N . ARG A 1 132 ? -14.459 -9.097 25.803 1.00 90.44 132 ARG A N 1
ATOM 1074 C CA . ARG A 1 132 ? -13.354 -8.511 26.582 1.00 90.44 132 ARG A CA 1
ATOM 1075 C C . ARG A 1 132 ? -13.857 -7.370 27.458 1.00 90.44 132 ARG A C 1
ATOM 1077 O O . ARG A 1 132 ? -13.570 -7.349 28.645 1.00 90.44 132 ARG A O 1
ATOM 1084 N N . HIS A 1 133 ? -14.685 -6.492 26.901 1.00 90.19 133 HIS A N 1
ATOM 1085 C CA . HIS A 1 133 ? -15.212 -5.339 27.618 1.00 90.19 133 HIS A CA 1
ATOM 1086 C C . HIS A 1 133 ? -16.024 -5.736 28.859 1.00 90.19 133 HIS A C 1
ATOM 1088 O O . HIS A 1 133 ? -15.792 -5.204 29.939 1.00 90.19 133 HIS A O 1
ATOM 1094 N N . TRP A 1 134 ? -16.914 -6.725 28.749 1.00 90.81 134 TRP A N 1
ATOM 1095 C CA . TRP A 1 134 ? -17.669 -7.217 29.906 1.00 90.81 134 TRP A CA 1
ATOM 1096 C C . TRP A 1 134 ? -16.802 -7.950 30.930 1.00 90.81 134 TRP A C 1
ATOM 1098 O O . TRP A 1 134 ? -17.069 -7.864 32.128 1.00 90.81 134 TRP A O 1
ATOM 1108 N N . ALA A 1 135 ? -15.755 -8.653 30.490 1.00 90.56 135 ALA A N 1
ATOM 1109 C CA . ALA A 1 135 ? -14.791 -9.251 31.408 1.00 90.56 135 ALA A CA 1
ATOM 1110 C C . ALA A 1 135 ? -14.004 -8.178 32.178 1.00 90.56 135 ALA A C 1
ATOM 1112 O O . ALA A 1 135 ? -13.730 -8.355 33.363 1.00 90.56 135 ALA A O 1
ATOM 1113 N N . ASP A 1 136 ? -13.665 -7.068 31.526 1.00 88.81 136 ASP A N 1
ATOM 1114 C CA . ASP A 1 136 ? -12.949 -5.946 32.134 1.00 88.81 136 ASP A CA 1
ATOM 1115 C C . ASP A 1 136 ? -13.831 -5.223 33.158 1.00 88.81 136 ASP A C 1
ATOM 1117 O O . ASP A 1 136 ? -13.404 -5.056 34.296 1.00 88.81 136 ASP A O 1
ATOM 1121 N N . LEU A 1 137 ? -15.086 -4.913 32.807 1.00 89.75 137 LEU A N 1
ATOM 1122 C CA . LEU A 1 137 ? -16.054 -4.293 33.723 1.00 89.75 137 LEU A CA 1
ATOM 1123 C C . LEU A 1 137 ? -16.341 -5.170 34.945 1.00 89.75 137 LEU A C 1
ATOM 1125 O O . LEU A 1 137 ? -16.400 -4.679 36.071 1.00 89.75 137 LEU A O 1
ATOM 1129 N N . LYS A 1 138 ? -16.474 -6.488 34.749 1.00 91.00 138 LYS A N 1
ATOM 1130 C CA . LYS A 1 138 ? -16.658 -7.426 35.861 1.00 91.00 138 LYS A CA 1
ATOM 1131 C C . LYS A 1 138 ? -15.451 -7.417 36.805 1.00 91.00 138 LYS A C 1
ATOM 1133 O O . LYS A 1 138 ? -15.640 -7.361 38.017 1.00 91.00 138 LYS A O 1
ATOM 1138 N N . ARG A 1 139 ? -14.228 -7.429 36.262 1.00 88.62 139 ARG A N 1
ATOM 1139 C CA . ARG A 1 139 ? -12.992 -7.348 37.062 1.00 88.62 139 ARG A CA 1
ATOM 1140 C C . ARG A 1 139 ? -12.872 -6.015 37.794 1.00 88.62 139 ARG A C 1
ATOM 1142 O O . ARG A 1 139 ? -12.482 -5.995 38.955 1.00 88.62 139 ARG A O 1
ATOM 1149 N N . GLU A 1 140 ? -13.217 -4.913 37.139 1.00 89.19 140 GLU A N 1
ATOM 1150 C CA . GLU A 1 140 ? -13.221 -3.584 37.750 1.00 89.19 140 GLU A CA 1
ATOM 1151 C C . GLU A 1 140 ? -14.202 -3.518 38.922 1.00 89.19 140 GLU A C 1
ATOM 1153 O O . GLU A 1 140 ? -13.829 -3.098 40.013 1.00 89.19 140 GLU A O 1
ATOM 1158 N N . LYS A 1 141 ? -15.416 -4.044 38.742 1.00 91.44 141 LYS A N 1
ATOM 1159 C CA . LYS A 1 141 ? -16.431 -4.120 39.794 1.00 91.44 141 LYS A CA 1
ATOM 1160 C C . LYS A 1 141 ? -15.997 -4.970 40.985 1.00 91.44 141 LYS A C 1
ATOM 1162 O O . LYS A 1 141 ? -16.278 -4.605 42.120 1.00 91.44 141 LYS A O 1
ATOM 1167 N N . GLU A 1 142 ? -15.320 -6.090 40.745 1.00 92.12 142 GLU A N 1
ATOM 1168 C CA . GLU A 1 142 ? -14.785 -6.948 41.810 1.00 92.12 142 GLU A CA 1
ATOM 1169 C C . GLU A 1 142 ? -13.672 -6.253 42.614 1.00 92.12 142 GLU A C 1
ATOM 1171 O O . GLU A 1 142 ? -13.598 -6.431 43.828 1.00 92.12 142 GLU A O 1
ATOM 1176 N N . LEU A 1 143 ? -12.828 -5.446 41.960 1.00 89.38 143 LEU A N 1
ATOM 1177 C CA . LEU A 1 143 ? -11.687 -4.775 42.596 1.00 89.38 143 LEU A CA 1
ATOM 1178 C C . LEU A 1 143 ? -12.038 -3.419 43.228 1.00 89.38 143 LEU A C 1
ATOM 1180 O O . LEU A 1 143 ? -11.513 -3.083 44.286 1.00 89.38 143 LEU A O 1
ATOM 1184 N N . LEU A 1 144 ? -12.891 -2.628 42.574 1.00 89.31 144 LEU A N 1
ATOM 1185 C CA . LEU A 1 144 ? -13.197 -1.235 42.925 1.00 89.31 144 LEU A CA 1
ATOM 1186 C C . LEU A 1 144 ? -14.642 -1.034 43.405 1.00 89.31 144 LEU A C 1
ATOM 1188 O O . LEU A 1 144 ? -14.997 0.060 43.839 1.00 89.31 144 LEU A O 1
ATOM 1192 N N . GLY A 1 145 ? -15.495 -2.059 43.320 1.00 89.38 145 GLY A N 1
ATOM 1193 C CA . GLY A 1 145 ? -16.890 -2.009 43.772 1.00 89.38 145 GLY A CA 1
ATOM 1194 C C . GLY A 1 145 ? -17.840 -1.213 42.869 1.00 89.38 145 GLY A C 1
ATOM 1195 O O . GLY A 1 145 ? -19.037 -1.159 43.148 1.00 89.38 145 GLY A O 1
ATOM 1196 N N . SER A 1 146 ? -17.345 -0.605 41.788 1.00 87.38 146 SER A N 1
ATOM 1197 C CA . SER A 1 146 ? -18.142 0.174 40.835 1.00 87.38 146 SER A CA 1
ATOM 1198 C C . SER A 1 146 ? -17.619 0.014 39.407 1.00 87.38 146 SER A C 1
ATOM 1200 O O . SER A 1 146 ? -16.474 -0.376 39.203 1.00 87.38 146 SER A O 1
ATOM 1202 N N . GLU A 1 147 ? -18.487 0.284 38.433 1.00 85.00 147 GLU A N 1
ATOM 1203 C CA . GLU A 1 147 ? -18.155 0.360 37.008 1.00 85.00 147 GLU A CA 1
ATOM 1204 C C . GLU A 1 147 ? -18.160 1.850 36.645 1.00 85.00 147 GLU A C 1
ATOM 1206 O O . GLU A 1 147 ? -19.225 2.474 36.684 1.00 85.00 147 GLU A O 1
ATOM 1211 N N . THR A 1 148 ? -16.996 2.454 36.373 1.00 83.44 148 THR A N 1
ATOM 1212 C CA . THR A 1 148 ? -16.918 3.898 36.098 1.00 83.44 148 THR A CA 1
ATOM 1213 C C . THR A 1 148 ? -16.520 4.190 34.654 1.00 83.44 148 THR A C 1
ATOM 1215 O O . THR A 1 148 ? -15.553 3.653 34.119 1.00 83.44 148 THR A O 1
ATOM 1218 N N . SER A 1 149 ? -17.276 5.074 33.998 1.00 84.69 149 SER A N 1
ATOM 1219 C CA . SER A 1 149 ? -16.898 5.623 32.695 1.00 84.69 149 SER A CA 1
ATOM 1220 C C . SER A 1 149 ? -16.122 6.925 32.905 1.00 84.69 149 SER A C 1
ATOM 1222 O O . SER A 1 149 ? -16.648 7.840 33.540 1.00 84.69 149 SER A O 1
ATOM 1224 N N . PRO A 1 150 ? -14.920 7.084 32.318 1.00 87.75 150 PRO A N 1
ATOM 1225 C CA . PRO A 1 150 ? -14.207 8.364 32.319 1.00 87.75 150 PRO A CA 1
ATOM 1226 C C . PRO A 1 150 ? -14.934 9.481 31.555 1.00 87.75 150 PRO A C 1
ATOM 1228 O O . PRO A 1 150 ? -14.561 10.649 31.661 1.00 87.75 150 PRO A O 1
ATOM 1231 N N . TYR A 1 151 ? -15.925 9.130 30.729 1.00 91.19 151 TYR A N 1
ATOM 1232 C CA . TYR A 1 151 ? -16.647 10.059 29.870 1.00 91.19 151 TYR A CA 1
ATOM 1233 C C . TYR A 1 151 ? -18.049 10.336 30.411 1.00 91.19 151 TYR A C 1
ATOM 1235 O O . TYR A 1 151 ? -18.799 9.411 30.711 1.00 91.19 151 TYR A O 1
ATOM 1243 N N . ASN A 1 152 ? -18.436 11.613 30.415 1.00 91.75 152 ASN A N 1
ATOM 1244 C CA . ASN A 1 152 ? -19.747 12.097 30.871 1.00 91.75 152 ASN A CA 1
ATOM 1245 C C . ASN A 1 152 ? -20.884 11.896 29.844 1.00 91.75 152 ASN A C 1
ATOM 1247 O O . ASN A 1 152 ? -21.929 12.530 29.953 1.00 91.75 152 ASN A O 1
ATOM 1251 N N . SER A 1 153 ? -20.667 11.094 28.799 1.00 92.44 153 SER A N 1
ATOM 1252 C CA . SER A 1 153 ? -21.639 10.855 27.727 1.00 92.44 153 SER A CA 1
ATOM 1253 C C . SER A 1 153 ? -21.990 9.379 27.636 1.00 92.44 153 SER A C 1
ATOM 1255 O O . SER A 1 153 ? -21.085 8.553 27.710 1.00 92.44 153 SER A O 1
ATOM 1257 N N . ASP A 1 154 ? -23.237 9.064 27.290 1.00 88.75 154 ASP A N 1
ATOM 1258 C CA . ASP A 1 154 ? -23.718 7.680 27.116 1.00 88.75 154 ASP A CA 1
ATOM 1259 C C . ASP A 1 154 ? -23.201 6.992 25.836 1.00 88.75 154 ASP A C 1
ATOM 1261 O O . ASP A 1 154 ? -23.585 5.870 25.502 1.00 88.75 154 ASP A O 1
ATOM 1265 N N . ARG A 1 155 ? -22.333 7.662 25.068 1.00 91.62 155 ARG A N 1
ATOM 1266 C CA . ARG A 1 155 ? -21.715 7.091 23.871 1.00 91.62 155 ARG A CA 1
ATOM 1267 C C . ARG A 1 155 ? -20.719 6.008 24.274 1.00 91.62 155 ARG A C 1
ATOM 1269 O O . ARG A 1 155 ? -19.766 6.276 24.998 1.00 91.62 155 ARG A O 1
ATOM 1276 N N . TYR A 1 156 ? -20.861 4.829 23.673 1.00 88.00 156 TYR A N 1
ATOM 1277 C CA . TYR A 1 156 ? -19.852 3.785 23.786 1.00 88.00 156 TYR A CA 1
ATOM 1278 C C . TYR A 1 156 ? -18.515 4.232 23.179 1.00 88.00 156 TYR A C 1
ATOM 1280 O O . TYR A 1 156 ? -18.437 4.609 22.005 1.00 88.00 156 TYR A O 1
ATOM 1288 N N . VAL A 1 157 ? -17.455 4.157 23.982 1.00 88.31 157 VAL A N 1
ATOM 1289 C CA . VAL A 1 157 ? -16.076 4.399 23.558 1.00 88.31 157 VAL A CA 1
ATOM 1290 C C . VAL A 1 157 ? -15.282 3.125 23.798 1.00 88.31 157 VAL A C 1
ATOM 1292 O O . VAL A 1 157 ? -15.274 2.573 24.896 1.00 88.31 157 VAL A O 1
ATOM 1295 N N . ARG A 1 158 ? -14.600 2.651 22.754 1.00 85.25 158 ARG A N 1
ATOM 1296 C CA . ARG A 1 158 ? -13.733 1.475 22.853 1.00 85.25 158 ARG A CA 1
ATOM 1297 C C . ARG A 1 158 ? -12.561 1.778 23.801 1.00 85.25 158 ARG A C 1
ATOM 1299 O O . ARG A 1 158 ? -11.924 2.816 23.613 1.00 85.25 158 ARG A O 1
ATOM 1306 N N . PRO A 1 159 ? -12.220 0.889 24.750 1.00 85.88 159 PRO A N 1
ATOM 1307 C CA . PRO A 1 159 ? -11.052 1.078 25.606 1.00 85.88 159 PRO A CA 1
ATOM 1308 C C . PRO A 1 159 ? -9.763 1.173 24.774 1.00 85.88 159 PRO A C 1
ATOM 1310 O O . PRO A 1 159 ? -9.476 0.288 23.966 1.00 85.88 159 PRO A O 1
ATOM 1313 N N . THR A 1 160 ? -8.990 2.249 24.953 1.00 83.62 160 THR A N 1
ATOM 13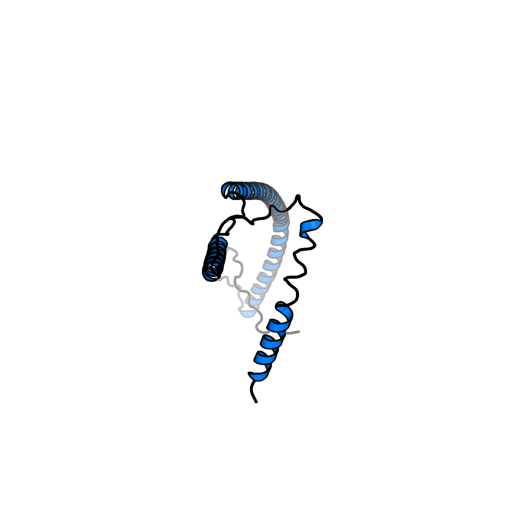14 C CA . THR A 1 160 ? -7.730 2.478 24.215 1.00 83.62 160 THR A CA 1
ATOM 1315 C C . THR A 1 160 ? -6.590 1.607 24.736 1.00 83.62 160 THR A C 1
ATOM 1317 O O . THR A 1 160 ? -5.745 1.162 23.962 1.00 83.62 160 THR A O 1
ATOM 1320 N N . TYR A 1 161 ? -6.569 1.349 26.044 1.00 79.19 161 TYR A N 1
ATOM 1321 C CA . TYR A 1 161 ? -5.513 0.597 26.710 1.00 79.19 161 TYR A CA 1
ATOM 1322 C C . TYR A 1 161 ? -6.088 -0.687 27.294 1.00 79.19 161 TYR A C 1
ATOM 1324 O O . TYR A 1 161 ? -7.067 -0.653 28.035 1.00 79.19 161 TYR A O 1
ATOM 1332 N N . ALA A 1 162 ? -5.463 -1.814 26.965 1.00 73.25 162 ALA A N 1
ATOM 1333 C CA . ALA A 1 162 ? -5.701 -3.075 27.646 1.00 73.25 162 ALA A CA 1
ATOM 1334 C C . ALA A 1 162 ? -4.592 -3.280 28.679 1.00 73.25 162 ALA A C 1
ATOM 1336 O O . ALA A 1 162 ? -3.415 -3.069 28.380 1.00 73.25 162 ALA A O 1
ATOM 1337 N N . VAL A 1 163 ? -4.960 -3.708 29.884 1.00 71.38 163 VAL A N 1
ATOM 1338 C CA . VAL A 1 163 ? -3.981 -4.097 30.902 1.00 71.38 163 VAL A CA 1
ATOM 1339 C C . VAL A 1 163 ? -3.299 -5.378 30.426 1.00 71.38 163 VAL A C 1
ATOM 1341 O O . VAL A 1 163 ? -3.908 -6.448 30.416 1.00 71.38 163 VAL A O 1
ATOM 1344 N N . THR A 1 164 ? -2.046 -5.270 29.990 1.00 73.56 164 THR A N 1
ATOM 1345 C CA . THR A 1 164 ? -1.217 -6.433 29.662 1.00 73.56 164 THR A CA 1
ATOM 1346 C C . THR A 1 164 ? -0.725 -7.094 30.950 1.00 73.56 164 THR A C 1
ATOM 1348 O O . THR A 1 164 ? -0.377 -6.380 31.895 1.00 73.56 164 THR A O 1
ATOM 1351 N N . PRO A 1 165 ? -0.672 -8.434 31.022 1.00 77.19 165 PRO A N 1
ATOM 1352 C CA . PRO A 1 165 ? -0.186 -9.121 32.214 1.00 77.19 165 PRO A CA 1
ATOM 1353 C C . PRO A 1 165 ? 1.279 -8.750 32.499 1.00 77.19 165 PRO A C 1
ATOM 1355 O O . PRO A 1 165 ? 2.097 -8.681 31.585 1.00 77.19 165 PRO A O 1
ATOM 1358 N N . ILE A 1 166 ? 1.608 -8.520 33.776 1.00 74.69 166 ILE A N 1
ATOM 1359 C CA . ILE A 1 166 ? 2.968 -8.158 34.233 1.00 74.69 166 ILE A CA 1
ATOM 1360 C C . ILE A 1 166 ? 3.949 -9.326 34.071 1.00 74.69 166 ILE A C 1
ATOM 1362 O O . ILE A 1 166 ? 5.133 -9.118 33.823 1.00 74.69 166 ILE A O 1
ATOM 1366 N N . GLN A 1 167 ? 3.456 -10.556 34.207 1.00 76.69 167 GLN A N 1
ATOM 1367 C CA . GLN A 1 167 ? 4.229 -11.777 34.024 1.00 76.69 167 GLN A CA 1
ATOM 1368 C C . GLN A 1 167 ? 3.642 -12.519 32.822 1.00 76.69 167 GLN A C 1
ATOM 1370 O O . GLN A 1 167 ? 2.484 -12.934 32.854 1.00 76.69 167 GLN A O 1
ATOM 1375 N N . VAL A 1 168 ? 4.428 -12.670 31.758 1.00 74.00 168 VAL A N 1
ATOM 1376 C CA . VAL A 1 168 ? 4.135 -13.636 30.695 1.00 74.00 168 VAL A CA 1
ATOM 1377 C C . VAL A 1 168 ? 4.731 -14.955 31.165 1.00 74.00 168 VAL A C 1
ATOM 1379 O O . VAL A 1 168 ? 5.947 -15.033 31.346 1.00 74.00 168 VAL A O 1
ATOM 1382 N N . THR A 1 169 ? 3.910 -15.977 31.405 1.00 66.31 169 THR A N 1
ATOM 1383 C CA . THR A 1 169 ? 4.418 -17.338 31.596 1.00 66.31 169 THR A CA 1
ATOM 1384 C C . THR A 1 169 ? 5.171 -17.719 30.324 1.00 66.31 169 THR A C 1
ATOM 1386 O O . THR A 1 169 ? 4.578 -17.813 29.251 1.00 66.31 169 THR A O 1
ATOM 1389 N N . LYS A 1 170 ? 6.500 -17.821 30.424 1.00 65.62 170 LYS A N 1
ATOM 1390 C CA . LYS A 1 170 ? 7.324 -18.438 29.387 1.00 65.62 170 LYS A CA 1
ATOM 1391 C C . LYS A 1 170 ? 7.124 -19.939 29.519 1.00 65.62 170 LYS A C 1
ATOM 1393 O O . LYS A 1 170 ? 7.597 -20.512 30.499 1.00 65.62 170 LYS A O 1
ATOM 1398 N N . ASP A 1 171 ? 6.397 -20.506 28.569 1.00 55.19 171 ASP A N 1
ATOM 1399 C CA . ASP A 1 171 ? 6.458 -21.937 28.284 1.00 55.19 171 ASP A CA 1
ATOM 1400 C C . ASP A 1 171 ? 7.824 -22.291 27.669 1.00 55.19 171 ASP A C 1
ATOM 1402 O O . ASP A 1 171 ? 8.373 -21.451 26.909 1.00 55.19 171 ASP A O 1
#

pLDDT: mean 75.02, std 20.3, range [39.34, 98.06]

InterPro domains:
  IPR009346 GRIM-19 [PF06212] (72-145)
  IPR009346 GRIM-19 [PTHR12966] (73-164)

Foldseek 3Di:
DDDPVVVVVVVVVVVVVPPPPPVPPPVVVCVPDVDPDDDPDDDDDPDDPVNVVVVVVVVVVVVVVVVVPPDDPDDDDVVVVVVVVVVVVVVVVVVVVVVVVVVVVVVVVVVVVCVVCVVVVVVVVVVVQVVVVVVVQVVCCVVVVDRDDPDPDPDDDRDPDDDDDPDDPDD

Mean predicted aligned error: 18.9 Å

Organism: NCBI:txid38457

Sequence (171 aa):
MGMEKWDEIYYEAASFAWNDTQTAGFDTITKIFPRLYPSTTLAGFRISSREYRADAQIQTDRLAEKDRRMEIARGFRPSVVLLAMAGVMTYGFWKVGKGIREQNELAREKMWSRIHLIPLLTAETDRDLVRRHWADLKREKELLGSETSPYNSDRYVRPTYAVTPIQVTKD

Radius of gyration: 52.39 Å; Cα contacts (8 Å, |Δi|>4): 9; chains: 1; bounding box: 109×34×113 Å